Protein AF-A0A5B9FMF5-F1 (afdb_monomer_lite)

Sequence (120 aa):
MVGALGQSQGQKWEAEKAKRAAEVGRVRADQIDATYRDELSSTISNIRSIRASSGASMNSPTGMAIEADQQRISDRDRKIDVGNQRMQANQDEEDAKFRKSAARMALFGGAVKSLAYFGS

Foldseek 3Di:
DVVLLVLLVVLLVLLVVLLVLLVVLLVVLVVLLVVLVVVLVVVLVVLLVVCVVVVHDCPDPVNVVVNVVSVVVSVVVSCVSSVVSNVSSVVSNVSSVVSNVVSVVSNVVVVVVVVVVVVD

Structure (mmCIF, N/CA/C/O backbone):
data_AF-A0A5B9FMF5-F1
#
_entry.id   AF-A0A5B9FMF5-F1
#
loop_
_atom_site.group_PDB
_atom_site.id
_atom_site.type_symbol
_atom_site.label_atom_id
_atom_site.label_alt_id
_atom_site.label_comp_id
_atom_site.label_asym_id
_atom_site.label_entity_id
_atom_site.label_seq_id
_atom_site.pdbx_PDB_ins_code
_atom_site.Cartn_x
_atom_site.Cartn_y
_atom_site.Cartn_z
_atom_site.occupancy
_atom_site.B_iso_or_equiv
_atom_site.auth_seq_id
_atom_site.auth_comp_id
_atom_site.auth_asym_id
_atom_site.auth_atom_id
_atom_site.pdbx_PDB_model_num
ATOM 1 N N . MET A 1 1 ? 25.995 -0.169 -32.987 1.00 57.41 1 MET A N 1
ATOM 2 C CA . MET A 1 1 ? 25.482 -1.295 -32.168 1.00 57.41 1 MET A CA 1
ATOM 3 C C . MET A 1 1 ? 25.833 -1.180 -30.680 1.00 57.41 1 MET A C 1
ATOM 5 O O . MET A 1 1 ? 24.933 -1.348 -29.871 1.00 57.41 1 MET A O 1
ATOM 9 N N . VAL A 1 2 ? 27.072 -0.834 -30.292 1.00 62.41 2 VAL A N 1
ATOM 10 C CA . VAL A 1 2 ? 27.494 -0.734 -28.869 1.00 62.41 2 VAL A CA 1
ATOM 11 C C . VAL A 1 2 ? 26.630 0.231 -28.034 1.00 62.41 2 VAL A C 1
ATOM 13 O O . VAL A 1 2 ? 26.199 -0.129 -26.944 1.00 62.41 2 VAL A O 1
ATOM 16 N N . GLY A 1 3 ? 26.271 1.406 -28.568 1.00 73.31 3 GLY A N 1
ATOM 17 C CA . GLY A 1 3 ? 25.386 2.354 -27.869 1.00 73.31 3 GLY A CA 1
ATOM 18 C C . GLY A 1 3 ? 23.955 1.840 -27.644 1.00 73.31 3 GLY A C 1
ATOM 19 O O . GLY A 1 3 ? 23.385 2.061 -26.581 1.00 73.31 3 GLY A O 1
ATOM 20 N N . ALA A 1 4 ? 23.397 1.086 -28.599 1.00 71.38 4 ALA A N 1
ATOM 21 C CA . ALA A 1 4 ? 22.058 0.498 -28.483 1.00 71.38 4 ALA A CA 1
ATOM 22 C C . ALA A 1 4 ? 22.024 -0.674 -27.486 1.00 71.38 4 ALA A C 1
ATOM 24 O O . ALA A 1 4 ? 21.061 -0.830 -26.736 1.00 71.38 4 ALA A O 1
ATOM 25 N N . LEU A 1 5 ? 23.099 -1.470 -27.435 1.00 74.50 5 LEU A N 1
ATOM 26 C CA . LEU A 1 5 ? 23.277 -2.519 -26.428 1.00 74.50 5 LEU A CA 1
ATOM 27 C C . LEU A 1 5 ? 23.424 -1.925 -25.022 1.00 74.50 5 LEU A C 1
ATOM 29 O O . LEU A 1 5 ? 22.759 -2.399 -24.104 1.00 74.50 5 LEU A O 1
ATOM 33 N N . GLY A 1 6 ? 24.221 -0.863 -24.860 1.00 78.56 6 GLY A N 1
ATOM 34 C CA . GLY A 1 6 ? 24.365 -0.150 -23.587 1.00 78.56 6 GLY A CA 1
ATOM 35 C C . GLY A 1 6 ? 23.052 0.471 -23.103 1.00 78.56 6 GLY A C 1
ATOM 36 O O . GLY A 1 6 ? 22.667 0.278 -21.952 1.00 78.56 6 GLY A O 1
ATOM 37 N N . GLN A 1 7 ? 22.305 1.129 -23.997 1.00 79.12 7 GLN A N 1
ATOM 38 C CA . GLN A 1 7 ? 20.974 1.664 -23.686 1.00 79.12 7 GLN A CA 1
ATOM 39 C C . GLN A 1 7 ? 19.982 0.560 -23.305 1.00 79.12 7 GLN A C 1
ATOM 41 O O . GLN A 1 7 ? 19.254 0.700 -22.327 1.00 79.12 7 GLN A O 1
ATOM 46 N N . SER A 1 8 ? 19.968 -0.561 -24.030 1.00 79.62 8 SER A N 1
ATOM 47 C CA . SER A 1 8 ? 19.095 -1.691 -23.704 1.00 79.62 8 SER A CA 1
ATOM 48 C C . SER A 1 8 ? 19.428 -2.314 -22.349 1.00 79.62 8 SER A C 1
ATOM 50 O O . SER A 1 8 ? 18.521 -2.594 -21.566 1.00 79.62 8 SER A O 1
ATOM 52 N N . GLN A 1 9 ? 20.713 -2.509 -22.039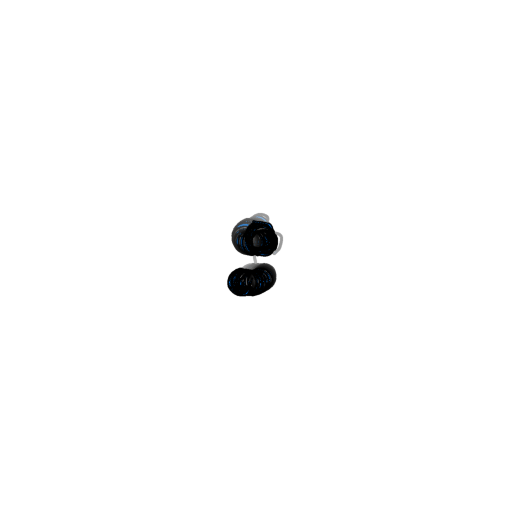 1.00 83.19 9 GLN A N 1
ATOM 53 C CA . GLN A 1 9 ? 21.128 -3.036 -20.739 1.00 83.19 9 GLN A CA 1
ATOM 54 C C . GLN A 1 9 ? 20.791 -2.076 -19.593 1.00 83.19 9 GLN A C 1
ATOM 56 O O . GLN A 1 9 ? 20.235 -2.520 -18.591 1.00 83.19 9 GLN A O 1
ATOM 61 N N . GLY A 1 10 ? 21.024 -0.770 -19.760 1.00 84.44 10 GLY A N 1
ATOM 62 C CA . GLY A 1 10 ? 20.641 0.234 -18.762 1.00 84.44 10 GLY A CA 1
ATOM 63 C C . GLY A 1 10 ? 19.134 0.248 -18.489 1.00 84.44 10 GLY A C 1
ATOM 64 O O . GLY A 1 10 ? 18.707 0.224 -17.338 1.00 84.44 10 GLY A O 1
ATOM 65 N N . GLN A 1 11 ? 18.311 0.182 -19.540 1.00 85.25 11 GLN A N 1
ATOM 66 C CA . GLN A 1 11 ? 16.853 0.121 -19.396 1.00 85.25 11 GLN A CA 1
ATOM 67 C C . GLN A 1 11 ? 16.372 -1.179 -18.734 1.00 85.25 11 GLN A C 1
ATOM 69 O O . GLN A 1 11 ? 15.417 -1.160 -17.957 1.00 85.25 11 GLN A O 1
ATOM 74 N N . LYS A 1 12 ? 17.037 -2.315 -18.990 1.00 85.12 12 LYS A N 1
ATOM 75 C CA . LYS A 1 12 ? 16.752 -3.580 -18.290 1.00 85.12 12 LYS A CA 1
ATOM 76 C C . LYS A 1 12 ? 17.087 -3.495 -16.803 1.00 85.12 12 LYS A C 1
ATOM 78 O O . LYS A 1 12 ? 16.280 -3.937 -15.991 1.00 85.12 12 LYS A O 1
ATOM 83 N N . TRP A 1 13 ? 18.230 -2.909 -16.453 1.00 88.69 13 TRP A N 1
ATOM 84 C CA . TRP A 1 13 ? 18.631 -2.724 -15.059 1.00 88.69 13 TRP A CA 1
ATOM 85 C C . TRP A 1 13 ? 17.643 -1.840 -14.291 1.00 88.69 13 TRP A C 1
ATOM 87 O O . TRP A 1 13 ? 17.153 -2.229 -13.232 1.00 88.69 13 TRP A O 1
ATOM 97 N N . GLU A 1 14 ? 17.276 -0.689 -14.859 1.00 86.38 14 GLU A N 1
ATOM 98 C CA . GLU A 1 14 ? 16.271 0.196 -14.262 1.00 86.38 14 GLU A CA 1
ATOM 99 C C . GLU A 1 14 ? 14.902 -0.490 -14.143 1.00 86.38 14 GLU A C 1
ATOM 101 O O . GLU A 1 14 ? 14.208 -0.322 -13.142 1.00 86.38 14 GLU A O 1
ATOM 106 N N . ALA A 1 15 ? 14.525 -1.330 -15.112 1.00 87.00 15 ALA A N 1
ATOM 107 C CA . ALA A 1 15 ? 13.301 -2.118 -15.013 1.00 87.00 15 ALA A CA 1
ATOM 108 C C . ALA A 1 15 ? 13.338 -3.147 -13.871 1.00 87.00 15 ALA A C 1
ATOM 110 O O . ALA A 1 15 ? 12.334 -3.359 -13.196 1.00 87.00 15 ALA A O 1
ATOM 111 N N . GLU A 1 16 ? 14.471 -3.811 -13.640 1.00 89.50 16 GLU A N 1
ATOM 112 C CA . GLU A 1 16 ? 14.619 -4.732 -12.507 1.00 89.50 16 GLU A CA 1
ATOM 113 C C . GLU A 1 16 ? 14.621 -4.013 -11.162 1.00 89.50 16 GLU A C 1
ATOM 115 O O . GLU A 1 16 ? 14.105 -4.543 -10.178 1.00 89.50 16 GLU A O 1
ATOM 120 N N . LYS A 1 17 ? 15.192 -2.809 -11.110 1.00 91.31 17 LYS A N 1
ATOM 121 C CA . LYS A 1 17 ? 15.142 -1.951 -9.927 1.00 91.31 17 LYS A CA 1
ATOM 122 C C . LYS A 1 17 ? 13.703 -1.543 -9.609 1.00 91.31 17 LYS A C 1
ATOM 124 O O . LYS A 1 17 ? 13.276 -1.724 -8.473 1.00 91.31 17 LYS A O 1
ATOM 129 N N . ALA A 1 18 ? 12.952 -1.077 -10.607 1.00 90.44 18 ALA A N 1
ATOM 130 C CA . ALA A 1 18 ? 11.540 -0.728 -10.456 1.00 90.44 18 ALA A CA 1
ATOM 131 C C . ALA A 1 18 ? 10.698 -1.946 -10.032 1.00 90.44 18 ALA A C 1
ATOM 133 O O . ALA A 1 18 ? 9.914 -1.868 -9.094 1.00 90.44 18 ALA A O 1
ATOM 134 N N . LYS A 1 19 ? 10.955 -3.131 -10.605 1.00 91.62 19 LYS A N 1
ATOM 135 C CA . LYS A 1 19 ? 10.288 -4.369 -10.169 1.00 91.62 19 LYS A CA 1
ATOM 136 C C . LYS A 1 19 ? 10.562 -4.702 -8.693 1.00 91.62 19 LYS A C 1
ATOM 138 O O . LYS A 1 19 ? 9.644 -5.082 -7.974 1.00 91.62 19 LYS A O 1
ATOM 143 N N . ARG A 1 20 ? 11.808 -4.552 -8.233 1.00 90.81 20 ARG A N 1
ATOM 144 C CA . ARG A 1 20 ? 12.159 -4.750 -6.816 1.00 90.81 20 ARG A CA 1
ATOM 145 C C . ARG A 1 20 ? 11.473 -3.726 -5.910 1.00 90.81 20 ARG A C 1
ATOM 147 O O . ARG A 1 20 ? 11.004 -4.097 -4.840 1.00 90.81 20 ARG A O 1
ATOM 154 N N . ALA A 1 21 ? 11.383 -2.465 -6.336 1.00 89.62 21 ALA A N 1
ATOM 155 C CA . ALA A 1 21 ? 10.649 -1.432 -5.605 1.00 89.62 21 ALA A CA 1
ATOM 156 C C . ALA A 1 21 ? 9.159 -1.790 -5.467 1.00 89.62 21 ALA A C 1
ATOM 158 O O . ALA A 1 21 ? 8.634 -1.764 -4.354 1.00 89.62 21 ALA A O 1
ATOM 159 N N . ALA A 1 22 ? 8.532 -2.272 -6.545 1.00 90.94 22 ALA A N 1
ATOM 160 C CA . ALA A 1 22 ? 7.158 -2.766 -6.522 1.00 90.94 22 ALA A CA 1
ATOM 161 C C . ALA A 1 22 ? 6.958 -3.922 -5.525 1.00 90.94 22 ALA A C 1
ATOM 163 O O . ALA A 1 22 ? 6.000 -3.929 -4.751 1.00 90.94 22 ALA A O 1
ATOM 164 N N . GLU A 1 23 ? 7.867 -4.901 -5.510 1.00 91.50 23 GLU A N 1
ATOM 165 C CA . GLU A 1 23 ? 7.823 -6.021 -4.560 1.00 91.50 23 GLU A CA 1
ATOM 166 C C . GLU A 1 23 ? 7.942 -5.534 -3.107 1.00 91.50 23 GLU A C 1
ATOM 168 O O . GLU A 1 23 ? 7.152 -5.941 -2.255 1.00 91.50 23 GLU A O 1
ATOM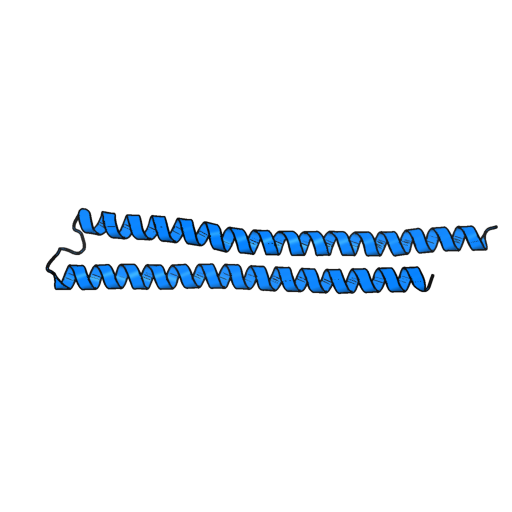 173 N N . VAL A 1 24 ? 8.855 -4.599 -2.827 1.00 93.25 24 VAL A N 1
ATOM 174 C CA . VAL A 1 24 ? 8.982 -3.976 -1.499 1.00 93.25 24 VAL A CA 1
ATOM 175 C C . VAL A 1 24 ? 7.717 -3.203 -1.120 1.00 93.25 24 VAL A C 1
ATOM 177 O O . VAL A 1 24 ? 7.261 -3.311 0.017 1.00 93.25 24 VAL A O 1
ATOM 180 N N . GLY A 1 25 ? 7.122 -2.457 -2.054 1.00 90.19 25 GLY A N 1
ATOM 181 C CA . GLY A 1 25 ? 5.866 -1.736 -1.838 1.00 90.19 25 GLY A CA 1
ATOM 182 C C . GLY A 1 25 ? 4.710 -2.670 -1.473 1.00 90.19 25 GLY A C 1
ATOM 183 O O . GLY A 1 25 ? 3.952 -2.381 -0.549 1.00 90.19 25 GLY A O 1
ATOM 184 N N . ARG A 1 26 ? 4.621 -3.842 -2.118 1.00 91.31 26 ARG A N 1
ATOM 185 C CA . ARG A 1 26 ? 3.636 -4.884 -1.771 1.00 91.31 26 ARG A CA 1
ATOM 186 C C . ARG A 1 26 ? 3.851 -5.440 -0.372 1.00 91.31 26 ARG A C 1
ATOM 188 O O . ARG A 1 26 ? 2.906 -5.479 0.406 1.00 91.31 26 ARG A O 1
ATOM 195 N N . VAL A 1 27 ? 5.089 -5.796 -0.032 1.00 94.25 27 VAL A N 1
ATOM 196 C CA . VAL A 1 27 ? 5.422 -6.298 1.309 1.00 94.25 27 VAL A CA 1
ATOM 197 C C . VAL A 1 27 ? 5.096 -5.253 2.377 1.00 94.25 27 VAL A C 1
ATOM 199 O O . VAL A 1 27 ? 4.527 -5.592 3.409 1.00 94.25 27 VAL A O 1
ATOM 202 N N . ARG A 1 28 ? 5.390 -3.972 2.126 1.00 91.75 28 ARG A N 1
ATOM 203 C CA . ARG A 1 28 ? 4.998 -2.876 3.023 1.00 91.75 28 ARG A CA 1
ATOM 204 C C . ARG A 1 28 ? 3.485 -2.754 3.153 1.00 91.75 28 ARG A C 1
ATOM 206 O O . ARG A 1 28 ? 3.000 -2.567 4.261 1.00 91.75 28 ARG A O 1
ATOM 213 N N . ALA A 1 29 ? 2.740 -2.879 2.056 1.00 91.38 29 ALA A N 1
ATOM 214 C CA . ALA A 1 29 ? 1.282 -2.867 2.101 1.00 91.38 29 ALA A CA 1
ATOM 215 C C . ALA A 1 29 ? 0.738 -3.998 2.992 1.00 91.38 29 ALA A C 1
ATOM 217 O O . ALA A 1 29 ? -0.154 -3.760 3.802 1.00 91.38 29 ALA A O 1
ATOM 218 N N . ASP A 1 30 ? 1.307 -5.200 2.895 1.00 92.12 30 ASP A N 1
ATOM 219 C CA . ASP A 1 30 ? 0.903 -6.340 3.723 1.00 92.12 30 ASP A CA 1
ATOM 220 C C . ASP A 1 30 ? 1.309 -6.158 5.199 1.00 92.12 30 ASP A C 1
ATOM 222 O O . ASP A 1 30 ? 0.534 -6.485 6.098 1.00 92.12 30 ASP A O 1
ATOM 226 N N . GLN A 1 31 ? 2.481 -5.570 5.469 1.00 93.50 31 GLN A N 1
ATOM 227 C CA . GLN A 1 31 ? 2.908 -5.204 6.827 1.00 93.50 31 GLN A CA 1
ATOM 228 C C . GLN A 1 31 ? 1.981 -4.163 7.464 1.00 93.50 31 GLN A C 1
ATOM 230 O O . GLN A 1 31 ? 1.638 -4.282 8.640 1.00 93.50 31 GLN A O 1
ATOM 235 N N . ILE A 1 32 ? 1.556 -3.158 6.695 1.00 93.81 32 ILE A N 1
ATOM 236 C CA . ILE A 1 32 ? 0.601 -2.142 7.148 1.00 93.81 32 ILE A CA 1
ATOM 237 C C . ILE A 1 32 ? -0.747 -2.795 7.456 1.00 93.81 32 ILE A C 1
ATOM 239 O O . ILE A 1 32 ? -1.309 -2.547 8.519 1.00 93.81 32 ILE A O 1
ATOM 243 N N . ASP A 1 33 ? -1.243 -3.676 6.580 1.00 92.00 33 ASP A N 1
ATOM 244 C CA . ASP A 1 33 ? -2.496 -4.403 6.818 1.00 92.00 33 ASP A CA 1
ATOM 245 C C . ASP A 1 33 ? -2.455 -5.208 8.125 1.00 92.00 33 ASP A C 1
ATOM 247 O O . ASP A 1 33 ? -3.405 -5.160 8.907 1.00 92.00 33 ASP A O 1
ATOM 251 N N . ALA A 1 34 ? -1.348 -5.914 8.376 1.00 93.94 34 ALA A N 1
ATOM 252 C CA . ALA A 1 34 ? -1.140 -6.666 9.610 1.00 93.94 34 ALA A CA 1
ATOM 253 C C . ALA A 1 34 ? -1.089 -5.743 10.838 1.00 93.94 34 ALA A C 1
ATOM 255 O O . ALA A 1 34 ? -1.810 -5.973 11.805 1.00 93.94 34 ALA A O 1
ATOM 256 N N . THR A 1 35 ? -0.319 -4.654 10.760 1.00 94.81 35 THR A N 1
ATOM 257 C CA . THR A 1 35 ? -0.183 -3.673 11.849 1.00 94.81 35 THR A CA 1
ATOM 258 C C . THR A 1 35 ? -1.533 -3.079 12.243 1.00 94.81 35 THR A C 1
ATOM 260 O O . THR A 1 35 ? -1.871 -3.063 13.423 1.00 94.81 35 THR A O 1
ATOM 263 N N . TYR A 1 36 ? -2.348 -2.665 11.267 1.00 93.88 36 TYR A N 1
ATOM 264 C CA . TYR A 1 36 ? -3.680 -2.119 11.538 1.00 93.88 36 TYR A CA 1
ATOM 265 C C . TYR A 1 36 ? -4.605 -3.134 12.220 1.00 93.88 36 TYR A C 1
ATOM 267 O O . TYR A 1 36 ? -5.398 -2.761 13.084 1.00 93.88 36 TYR A O 1
ATOM 275 N N . ARG A 1 37 ? -4.519 -4.422 11.859 1.00 93.12 37 ARG A N 1
ATOM 276 C CA . ARG A 1 37 ? -5.318 -5.475 12.509 1.00 93.12 37 ARG A CA 1
ATOM 277 C C . ARG A 1 37 ? -4.891 -5.698 13.955 1.00 93.12 37 ARG A C 1
ATOM 279 O O . ARG A 1 37 ? -5.757 -5.831 14.820 1.00 93.12 37 ARG A O 1
ATOM 286 N N . ASP A 1 38 ? -3.588 -5.714 14.211 1.00 94.38 38 ASP A N 1
ATOM 287 C CA . ASP A 1 38 ? -3.042 -5.881 15.558 1.00 94.38 38 ASP A CA 1
ATOM 288 C C . ASP A 1 38 ? -3.390 -4.676 16.446 1.00 94.38 38 ASP A C 1
ATOM 290 O O . ASP A 1 38 ? -3.841 -4.847 17.582 1.00 94.38 38 ASP A O 1
ATOM 294 N N . GLU A 1 39 ? -3.280 -3.458 15.912 1.00 93.00 39 GLU A N 1
ATOM 295 C CA . GLU A 1 39 ? -3.650 -2.222 16.606 1.00 93.00 39 GLU A CA 1
ATOM 296 C C . GLU A 1 39 ? -5.153 -2.152 16.906 1.00 93.00 39 GLU A C 1
ATOM 298 O O . GLU A 1 39 ? -5.547 -1.828 18.031 1.00 93.00 39 GLU A O 1
ATOM 303 N N . LEU A 1 40 ? -6.008 -2.522 15.946 1.00 93.44 40 LEU A N 1
ATOM 304 C CA . LEU A 1 40 ? -7.456 -2.592 16.147 1.00 93.44 40 LEU A CA 1
ATOM 305 C C . LEU A 1 40 ? -7.826 -3.621 17.220 1.00 93.44 40 LEU A C 1
ATOM 307 O O . LEU A 1 40 ? -8.635 -3.334 18.103 1.00 93.44 40 LEU A O 1
ATOM 311 N N . SER A 1 41 ? -7.218 -4.808 17.167 1.00 93.50 41 SER A N 1
ATOM 312 C CA . SER A 1 41 ? -7.428 -5.868 18.156 1.00 93.50 41 SER A CA 1
ATOM 313 C C . SER A 1 41 ? -7.024 -5.407 19.560 1.00 93.50 41 SER A C 1
ATOM 315 O O . SER A 1 41 ? -7.805 -5.534 20.507 1.00 93.50 41 SER A O 1
ATOM 317 N N . SER A 1 42 ? -5.850 -4.781 19.685 1.00 94.56 42 SER A N 1
ATOM 318 C CA . SER A 1 42 ? -5.359 -4.198 20.938 1.00 94.56 42 SER A CA 1
ATOM 319 C C . SER A 1 42 ? -6.295 -3.106 21.467 1.00 94.56 42 SER A C 1
ATOM 321 O O . SER A 1 42 ? -6.685 -3.126 22.637 1.00 94.56 42 SER A O 1
ATOM 323 N N . THR A 1 43 ? -6.742 -2.201 20.594 1.00 91.38 43 THR A N 1
ATOM 324 C CA . THR A 1 43 ? -7.650 -1.099 20.938 1.00 91.38 43 THR A CA 1
ATOM 325 C C . THR A 1 43 ? -8.998 -1.615 21.436 1.00 91.38 43 THR A C 1
ATOM 327 O O . THR A 1 43 ? -9.453 -1.211 22.507 1.00 91.38 43 THR A O 1
ATOM 330 N N . ILE A 1 44 ? -9.623 -2.556 20.720 1.00 91.62 44 ILE A N 1
ATOM 331 C CA . ILE A 1 44 ? -10.884 -3.182 21.145 1.00 91.62 44 ILE A CA 1
ATOM 332 C C . ILE A 1 44 ? -10.691 -3.925 22.469 1.00 91.62 44 ILE A C 1
ATOM 334 O O . ILE A 1 44 ? -11.521 -3.801 23.369 1.00 91.62 44 ILE A O 1
ATOM 338 N N . SER A 1 45 ? -9.592 -4.669 22.623 1.00 90.50 45 SER A N 1
ATOM 339 C CA . SER A 1 45 ? -9.294 -5.380 23.867 1.00 90.50 45 SER A CA 1
ATOM 340 C C . SER A 1 45 ? -9.138 -4.419 25.049 1.00 90.50 45 SER A C 1
ATOM 342 O O . SER A 1 45 ? -9.624 -4.703 26.143 1.00 90.50 45 SER A O 1
ATOM 344 N N . ASN A 1 46 ? -8.509 -3.261 24.843 1.00 89.88 46 ASN A N 1
ATOM 345 C CA . ASN A 1 46 ? -8.374 -2.226 25.864 1.00 89.88 46 ASN A CA 1
ATOM 346 C C . ASN A 1 46 ? -9.736 -1.602 26.219 1.00 89.88 46 ASN A C 1
ATOM 348 O O . ASN A 1 46 ? -10.107 -1.553 27.392 1.00 89.88 46 ASN A O 1
ATOM 352 N N . ILE A 1 47 ? -10.538 -1.232 25.213 1.00 87.56 47 ILE A N 1
ATOM 353 C CA . ILE A 1 47 ? -11.905 -0.721 25.410 1.00 87.56 47 ILE A CA 1
ATOM 354 C C . ILE A 1 47 ? -12.736 -1.713 26.229 1.00 87.56 47 ILE A C 1
ATOM 356 O O . ILE A 1 47 ? -13.398 -1.319 27.190 1.00 87.56 47 ILE A O 1
ATOM 360 N N . ARG A 1 48 ? -12.678 -3.006 25.894 1.00 87.81 48 ARG A N 1
ATOM 361 C CA . ARG A 1 48 ? -13.377 -4.061 26.639 1.00 87.81 48 ARG A CA 1
ATOM 362 C C . ARG A 1 48 ? -12.895 -4.156 28.083 1.00 87.81 48 ARG A C 1
ATOM 364 O O . ARG A 1 48 ? -13.737 -4.221 28.973 1.00 87.81 48 ARG A O 1
ATOM 371 N N . SER A 1 49 ? -11.587 -4.096 28.328 1.00 87.88 49 SER A N 1
ATOM 372 C CA . SER A 1 49 ? -11.014 -4.124 29.682 1.00 87.88 49 SER A CA 1
ATOM 373 C C . SER A 1 49 ? -11.440 -2.922 30.535 1.00 87.88 49 SER A C 1
ATOM 375 O O . SER A 1 49 ? -11.850 -3.109 31.679 1.00 87.88 49 SER A O 1
ATOM 377 N N . ILE A 1 50 ? -11.415 -1.701 29.987 1.00 87.25 50 ILE A N 1
ATOM 378 C CA . ILE A 1 50 ? -11.866 -0.476 30.682 1.00 87.25 50 ILE A CA 1
ATOM 379 C C . ILE A 1 50 ? -13.373 -0.528 30.969 1.00 87.25 50 ILE A C 1
ATOM 381 O O . ILE A 1 50 ? -13.853 -0.125 32.031 1.00 87.25 50 ILE A O 1
ATOM 385 N N . ARG A 1 51 ? -14.160 -1.026 30.014 1.00 85.44 51 ARG A N 1
ATOM 386 C CA . ARG A 1 51 ? -15.611 -1.152 30.187 1.00 85.44 51 ARG A CA 1
ATOM 387 C C . ARG A 1 51 ? -15.964 -2.218 31.222 1.00 85.44 51 ARG A C 1
ATOM 389 O O . ARG A 1 51 ? -16.822 -1.981 32.065 1.00 85.44 51 ARG A O 1
ATOM 396 N N . ALA A 1 52 ? -15.258 -3.345 31.210 1.00 84.50 52 ALA A N 1
ATOM 397 C CA . ALA A 1 52 ? -15.414 -4.384 32.218 1.00 84.50 52 ALA A CA 1
ATOM 398 C C . ALA A 1 52 ? -15.022 -3.882 33.618 1.00 84.50 52 ALA A C 1
ATOM 400 O O . ALA A 1 52 ? -15.745 -4.144 34.577 1.00 84.50 52 ALA A O 1
ATOM 401 N N . SER A 1 53 ? -13.935 -3.109 33.746 1.00 84.56 53 SER A N 1
ATOM 402 C CA . SER A 1 53 ? -13.510 -2.548 35.037 1.00 84.56 53 SER A CA 1
ATOM 403 C C . SER A 1 53 ? -14.458 -1.470 35.574 1.00 84.56 53 SER A C 1
ATOM 405 O O . SER A 1 53 ? -14.595 -1.328 36.786 1.00 84.56 53 SER A O 1
ATOM 407 N N . SER A 1 54 ? -15.166 -0.758 34.694 1.00 84.19 54 SER A N 1
ATOM 408 C CA . SER A 1 54 ? -16.214 0.206 35.068 1.00 84.19 54 SER A CA 1
ATOM 409 C C . SER A 1 54 ? -17.586 -0.433 35.334 1.00 84.19 54 SER A C 1
ATOM 411 O O . SER A 1 54 ? -18.561 0.281 35.562 1.00 84.19 54 SER A O 1
ATOM 413 N N . GLY A 1 55 ? -17.687 -1.768 35.323 1.00 79.00 55 GLY A N 1
ATOM 414 C CA . GLY A 1 55 ? -18.935 -2.494 35.579 1.00 79.00 55 GLY A CA 1
ATOM 415 C C . GLY A 1 55 ? -19.951 -2.416 34.434 1.00 79.00 55 GLY A C 1
ATOM 416 O O . GLY A 1 55 ? 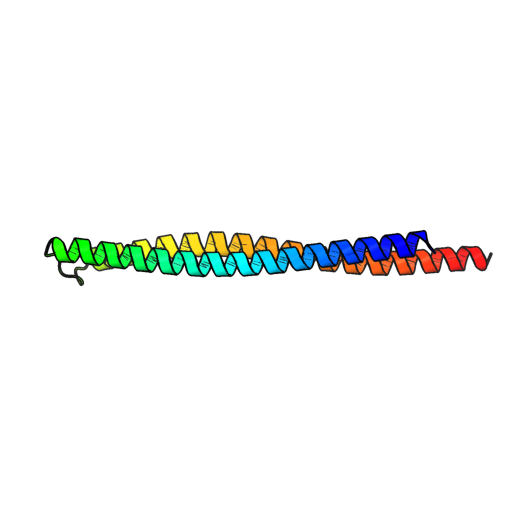-21.090 -2.862 34.583 1.00 79.00 55 GLY A O 1
ATOM 417 N N . ALA A 1 56 ? -19.564 -1.868 33.279 1.00 78.69 56 ALA A N 1
ATOM 418 C CA . ALA A 1 56 ? -20.411 -1.858 32.100 1.00 78.69 56 ALA A CA 1
ATOM 419 C C . ALA A 1 56 ? -20.446 -3.259 31.471 1.00 78.69 56 ALA A C 1
ATOM 421 O O . ALA A 1 56 ? -19.411 -3.876 31.221 1.00 78.69 56 ALA A O 1
ATOM 422 N N . SER A 1 57 ? -21.647 -3.752 31.155 1.00 75.38 57 SER A N 1
ATOM 423 C CA . SER A 1 57 ? -21.803 -5.016 30.427 1.00 75.38 57 SER A CA 1
ATOM 424 C C . SER A 1 57 ? -21.052 -4.963 29.094 1.00 75.38 57 SER A C 1
ATOM 426 O O . SER A 1 57 ? -21.249 -4.028 28.309 1.00 75.38 57 SER A O 1
ATOM 428 N N . MET A 1 58 ? -20.233 -5.984 28.807 1.00 69.44 58 MET A N 1
ATOM 429 C CA . MET A 1 58 ? -19.509 -6.110 27.531 1.00 69.44 58 MET A CA 1
ATOM 430 C C . MET A 1 58 ? -20.445 -5.942 26.326 1.00 69.44 58 MET A C 1
ATOM 432 O O . MET A 1 58 ? -20.076 -5.272 25.365 1.00 69.44 58 MET A O 1
ATOM 436 N N . ASN A 1 59 ? -21.690 -6.414 26.446 1.00 77.50 59 ASN A N 1
ATOM 437 C CA . ASN A 1 59 ? -22.695 -6.414 25.382 1.00 77.50 59 ASN A CA 1
ATOM 438 C C . ASN A 1 59 ? -23.662 -5.219 25.441 1.00 77.50 59 ASN A C 1
ATOM 440 O O . ASN A 1 59 ? -24.757 -5.286 24.882 1.00 77.50 59 ASN A O 1
ATOM 444 N N . SER A 1 60 ? -23.323 -4.133 26.146 1.00 80.75 60 SER A N 1
ATOM 445 C CA . SER A 1 60 ? -24.196 -2.956 26.132 1.00 80.75 60 SER A CA 1
ATOM 446 C C . SER A 1 60 ? -24.279 -2.352 24.715 1.00 80.75 60 SER A C 1
ATOM 448 O O . SER A 1 60 ? -23.265 -2.325 24.009 1.00 80.75 60 SER A O 1
ATOM 450 N N . PRO A 1 61 ? -25.448 -1.828 24.291 1.00 81.81 61 PRO A N 1
ATOM 451 C CA . PRO A 1 61 ? -25.618 -1.218 22.969 1.00 81.81 61 PRO A CA 1
ATOM 452 C C . PRO A 1 61 ? -24.577 -0.134 22.663 1.00 81.81 61 PRO A C 1
ATOM 454 O O . PRO A 1 61 ? -24.002 -0.110 21.579 1.00 81.81 61 PRO A O 1
ATOM 457 N N . THR A 1 62 ? -24.264 0.711 23.650 1.00 84.56 62 THR A N 1
ATOM 458 C CA . THR A 1 62 ? -23.228 1.750 23.545 1.00 84.56 62 THR A CA 1
ATOM 459 C C . THR A 1 62 ? -21.840 1.155 23.321 1.00 84.56 62 THR A C 1
ATOM 461 O O . THR A 1 62 ? -21.048 1.687 22.554 1.00 84.56 62 THR A O 1
ATOM 464 N N . GLY A 1 63 ? -21.544 0.029 23.967 1.00 84.12 63 GLY A N 1
ATOM 465 C CA . GLY A 1 63 ? -20.295 -0.695 23.800 1.00 84.12 63 GLY A CA 1
ATOM 466 C C . GLY A 1 63 ? -20.061 -1.221 22.401 1.00 84.12 63 GLY A C 1
ATOM 467 O O . GLY A 1 63 ? -19.015 -0.976 21.808 1.00 84.12 63 GLY A O 1
ATOM 468 N N . MET A 1 64 ? -21.071 -1.911 21.877 1.00 86.50 64 MET A N 1
ATOM 469 C CA . MET A 1 64 ? -21.042 -2.427 20.512 1.00 86.50 64 MET A CA 1
ATOM 470 C C . MET A 1 64 ? -20.925 -1.291 19.495 1.00 86.50 64 MET A C 1
ATOM 472 O O . MET A 1 64 ? -20.191 -1.428 18.523 1.00 86.50 64 MET A O 1
ATOM 476 N N . ALA A 1 65 ? -21.597 -0.158 19.733 1.00 87.69 65 ALA A N 1
ATOM 477 C CA . ALA A 1 65 ? -21.491 1.014 18.869 1.00 87.69 65 ALA A CA 1
ATOM 478 C C . ALA A 1 65 ? -20.067 1.599 18.850 1.00 87.69 65 ALA A C 1
ATOM 480 O O . ALA A 1 65 ? -19.568 1.926 17.778 1.00 87.69 65 ALA A O 1
ATOM 481 N N . ILE A 1 66 ? -19.393 1.681 20.005 1.00 87.88 66 ILE A N 1
ATOM 482 C CA . ILE A 1 66 ? -18.002 2.155 20.093 1.00 87.88 66 ILE A CA 1
ATOM 483 C C . ILE A 1 66 ? -17.050 1.193 19.373 1.00 87.88 66 ILE A C 1
ATOM 485 O O . ILE A 1 66 ? -16.219 1.637 18.585 1.00 87.88 66 ILE A O 1
ATOM 489 N N . GLU A 1 67 ? -17.167 -0.118 19.609 1.00 89.75 67 GLU A N 1
ATOM 490 C CA . GLU A 1 67 ? -16.327 -1.112 18.927 1.00 89.75 67 GLU A CA 1
ATOM 491 C C . GLU A 1 67 ? -16.547 -1.089 17.406 1.00 89.75 67 GLU A C 1
ATOM 493 O O . GLU A 1 67 ? -15.578 -1.107 16.649 1.00 89.75 67 GLU A O 1
ATOM 498 N N . ALA A 1 68 ? -17.800 -0.984 16.954 1.00 89.88 68 ALA A N 1
ATOM 499 C CA . ALA A 1 68 ? -18.138 -0.892 15.536 1.00 89.88 68 ALA A CA 1
ATOM 500 C C . ALA A 1 68 ? -17.608 0.396 14.888 1.00 89.88 68 ALA A C 1
ATOM 502 O O . ALA A 1 68 ? -17.135 0.362 13.751 1.00 89.88 68 ALA A O 1
ATOM 503 N N . ASP A 1 69 ? -17.651 1.529 15.594 1.00 92.62 69 ASP A N 1
ATOM 504 C CA . ASP A 1 69 ? -17.101 2.782 15.076 1.00 92.62 69 ASP A CA 1
ATOM 505 C C . ASP A 1 69 ? -15.572 2.721 14.952 1.00 92.62 69 ASP A C 1
ATOM 507 O O . ASP A 1 69 ? -15.025 3.119 13.923 1.00 92.62 69 ASP A O 1
ATOM 511 N N . GLN A 1 70 ? -14.886 2.118 15.930 1.00 92.12 70 GLN A N 1
ATOM 512 C CA . GLN A 1 70 ? -13.438 1.902 15.857 1.00 92.12 70 GLN A CA 1
ATOM 513 C C . GLN A 1 70 ? -13.043 0.957 14.719 1.00 92.12 70 GLN A C 1
ATOM 515 O O . GLN A 1 70 ? -12.098 1.243 13.984 1.00 92.12 70 GLN A O 1
ATOM 520 N N . GLN A 1 71 ? -13.799 -0.126 14.510 1.00 92.50 71 GLN A N 1
ATOM 521 C CA . GLN A 1 71 ? -13.610 -1.001 13.348 1.00 92.50 71 GLN A CA 1
ATOM 522 C C . GLN A 1 71 ? -13.775 -0.228 12.040 1.00 92.50 71 GLN A C 1
ATOM 524 O O . GLN A 1 71 ? -12.934 -0.339 11.155 1.00 92.50 71 GLN A O 1
ATOM 529 N N . ARG A 1 72 ? -14.817 0.603 11.927 1.00 94.00 72 ARG A N 1
ATOM 530 C CA . ARG A 1 72 ? -15.092 1.403 10.726 1.00 94.00 72 ARG A CA 1
ATOM 531 C C . ARG A 1 72 ? -13.978 2.405 10.422 1.00 94.00 72 ARG A C 1
ATOM 533 O O . ARG A 1 72 ? -13.610 2.553 9.256 1.00 94.00 72 ARG A O 1
ATOM 540 N N . ILE A 1 73 ? -13.474 3.107 11.437 1.00 93.94 73 ILE A N 1
ATOM 541 C CA . ILE A 1 73 ? -12.378 4.077 11.289 1.00 93.94 73 ILE A CA 1
ATOM 542 C C . ILE A 1 73 ? -11.098 3.349 10.875 1.00 93.94 73 ILE A C 1
ATOM 544 O O . ILE A 1 73 ? -10.535 3.665 9.828 1.00 93.94 73 ILE A O 1
ATOM 548 N N . SER A 1 74 ? -10.711 2.314 11.624 1.00 93.06 74 SER A N 1
ATOM 549 C CA . SER A 1 74 ? -9.517 1.517 11.334 1.00 93.06 74 SER A CA 1
ATOM 550 C C . SER A 1 74 ? -9.570 0.885 9.940 1.00 93.06 74 SER A C 1
ATOM 552 O O . SER A 1 74 ? -8.609 0.979 9.183 1.00 93.06 74 SER A O 1
ATOM 554 N N . ASP A 1 75 ? -10.711 0.322 9.530 1.00 92.38 75 ASP A N 1
ATOM 555 C CA . ASP A 1 75 ? -10.869 -0.254 8.192 1.00 92.38 75 ASP A CA 1
ATOM 556 C C . ASP A 1 75 ? -10.750 0.780 7.076 1.00 92.38 75 ASP A C 1
ATOM 558 O O . ASP A 1 75 ? -10.230 0.467 6.000 1.00 92.38 75 ASP A O 1
ATOM 562 N N . ARG A 1 76 ? -11.256 1.997 7.296 1.00 94.62 76 ARG A N 1
ATOM 563 C CA . ARG A 1 76 ? -11.126 3.082 6.324 1.00 94.62 76 ARG A CA 1
ATOM 564 C C . ARG A 1 76 ? -9.662 3.472 6.166 1.00 94.62 76 ARG A C 1
ATOM 566 O O . ARG A 1 76 ? -9.179 3.522 5.036 1.00 94.62 76 ARG A O 1
ATOM 573 N N . ASP A 1 77 ? -8.977 3.713 7.274 1.00 93.94 77 ASP A N 1
ATOM 574 C CA . ASP A 1 77 ? -7.602 4.208 7.270 1.00 93.94 77 ASP A CA 1
ATOM 575 C C . ASP A 1 77 ? -6.643 3.125 6.732 1.00 93.94 77 ASP A C 1
ATOM 577 O O . ASP A 1 77 ? -5.868 3.383 5.810 1.00 93.94 77 ASP A O 1
ATOM 581 N N . ARG A 1 78 ? -6.840 1.860 7.134 1.00 93.94 78 ARG A N 1
ATOM 582 C CA . ARG A 1 78 ? -6.169 0.685 6.553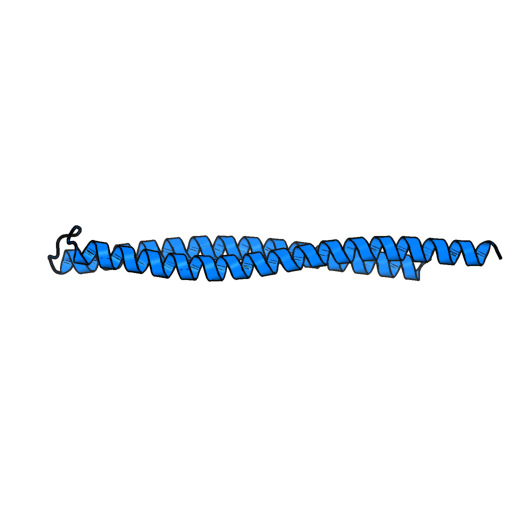 1.00 93.94 78 ARG A CA 1
ATOM 583 C C . ARG A 1 78 ? -6.340 0.610 5.039 1.00 93.94 78 ARG A C 1
ATOM 585 O O . ARG A 1 78 ? -5.366 0.414 4.317 1.00 93.94 78 ARG A O 1
ATOM 592 N N . LYS A 1 79 ? -7.568 0.752 4.525 1.00 93.12 79 LYS A N 1
ATOM 593 C CA . LYS A 1 79 ? -7.829 0.707 3.074 1.00 93.12 79 LYS A CA 1
ATOM 594 C C . LYS A 1 79 ? -7.124 1.832 2.326 1.00 93.12 79 LYS A C 1
ATOM 596 O O . LYS A 1 79 ? -6.646 1.589 1.220 1.00 93.12 79 LYS A O 1
ATOM 601 N N . ILE A 1 80 ? -7.069 3.029 2.907 1.00 94.19 80 ILE A N 1
ATOM 602 C CA . ILE A 1 80 ? -6.376 4.175 2.314 1.00 94.19 80 ILE A CA 1
ATOM 603 C C . ILE A 1 80 ? -4.875 3.885 2.236 1.00 94.19 80 ILE A C 1
ATOM 605 O O . ILE A 1 80 ? -4.302 3.959 1.151 1.00 94.19 80 ILE A O 1
ATOM 609 N N . ASP A 1 81 ? -4.249 3.471 3.335 1.00 93.06 81 ASP A N 1
ATOM 610 C CA . ASP A 1 81 ? -2.797 3.278 3.381 1.00 93.06 81 ASP A CA 1
ATOM 611 C C . ASP A 1 81 ? -2.329 2.074 2.561 1.00 93.06 81 ASP A C 1
ATOM 613 O O . ASP A 1 81 ? -1.397 2.183 1.757 1.00 93.06 81 ASP A O 1
ATOM 617 N N . VAL A 1 82 ? -3.016 0.934 2.690 1.0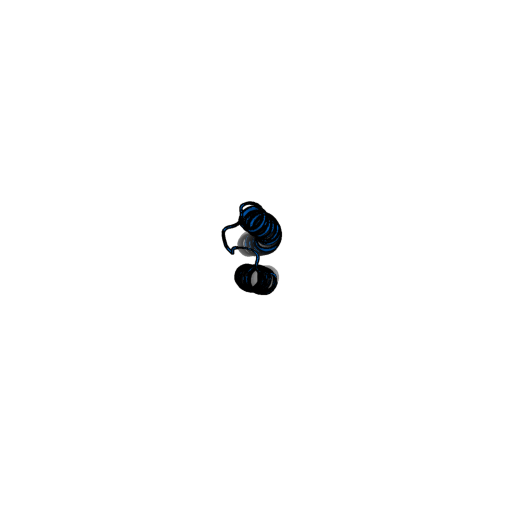0 93.94 82 VAL A N 1
ATOM 618 C CA . VAL A 1 82 ? -2.761 -0.256 1.863 1.00 93.94 82 VAL A CA 1
ATOM 619 C C . VAL A 1 82 ? -3.010 0.069 0.390 1.00 93.94 82 VAL A C 1
ATOM 621 O O . VAL A 1 82 ? -2.228 -0.335 -0.473 1.00 93.94 82 VAL A O 1
ATOM 624 N N . GLY A 1 83 ? -4.074 0.818 0.089 1.00 91.88 83 GLY A N 1
ATOM 625 C CA . GLY A 1 83 ? -4.391 1.281 -1.260 1.00 91.88 83 GLY A CA 1
ATOM 626 C C . GLY A 1 83 ? -3.281 2.148 -1.851 1.00 91.88 83 GLY A C 1
ATOM 627 O O . GLY A 1 83 ? -2.837 1.887 -2.967 1.00 91.88 83 GLY A O 1
ATOM 628 N N . ASN A 1 84 ? -2.773 3.112 -1.083 1.00 91.81 84 ASN A N 1
ATOM 629 C CA . ASN A 1 84 ? -1.683 3.997 -1.488 1.00 91.81 84 ASN A CA 1
ATOM 630 C C . ASN A 1 84 ? -0.396 3.219 -1.793 1.00 91.81 84 ASN A C 1
ATOM 632 O O . ASN A 1 84 ? 0.218 3.437 -2.839 1.00 91.81 84 ASN A O 1
ATOM 636 N N . GLN A 1 85 ? -0.010 2.273 -0.931 1.00 91.69 85 GLN A N 1
ATOM 637 C CA . GLN A 1 85 ? 1.187 1.453 -1.155 1.00 91.69 85 GLN A CA 1
ATOM 638 C C . GLN A 1 85 ? 1.034 0.509 -2.349 1.00 91.69 85 GLN A C 1
ATOM 640 O O . GLN A 1 85 ? 1.953 0.360 -3.153 1.00 91.69 85 GLN A O 1
ATOM 645 N N . ARG A 1 86 ? -0.144 -0.104 -2.517 1.00 91.00 86 ARG A N 1
ATOM 646 C CA . ARG A 1 86 ? -0.425 -0.954 -3.683 1.00 91.00 86 ARG A CA 1
ATOM 647 C C . ARG A 1 86 ? -0.442 -0.155 -4.979 1.00 91.00 86 ARG A C 1
ATOM 649 O O . ARG A 1 86 ? 0.038 -0.653 -5.991 1.00 91.00 86 ARG A O 1
ATOM 656 N N . MET A 1 87 ? -0.957 1.071 -4.954 1.00 92.31 87 MET A N 1
ATOM 657 C CA . MET A 1 87 ? -0.933 1.967 -6.107 1.00 92.31 87 MET A CA 1
ATOM 658 C C . MET A 1 87 ? 0.503 2.330 -6.496 1.00 92.31 87 MET A C 1
ATOM 660 O O . MET A 1 87 ? 0.839 2.211 -7.671 1.00 92.31 87 MET A O 1
ATOM 664 N N . GLN A 1 88 ? 1.360 2.683 -5.531 1.00 91.62 88 GLN A N 1
ATOM 665 C CA . GLN A 1 88 ? 2.787 2.924 -5.788 1.00 91.62 88 GLN A CA 1
ATOM 666 C C . GLN A 1 88 ? 3.472 1.680 -6.366 1.00 91.62 88 GLN A C 1
ATOM 668 O O . GLN A 1 88 ? 4.135 1.760 -7.394 1.00 91.62 88 GLN A O 1
ATOM 673 N N . ALA A 1 89 ? 3.232 0.504 -5.779 1.00 90.50 89 ALA A N 1
ATOM 674 C CA . ALA A 1 89 ? 3.793 -0.743 -6.290 1.00 90.50 89 ALA A CA 1
ATOM 675 C C . ALA A 1 89 ? 3.324 -1.073 -7.718 1.00 90.50 89 ALA A C 1
ATOM 677 O O . ALA A 1 89 ? 4.089 -1.603 -8.523 1.00 90.50 89 ALA A O 1
ATOM 678 N N . ASN A 1 90 ? 2.068 -0.770 -8.050 1.00 91.81 90 ASN A N 1
ATOM 679 C CA . ASN A 1 90 ? 1.553 -0.964 -9.402 1.00 91.81 90 ASN A CA 1
ATOM 680 C C . ASN A 1 90 ? 2.195 0.013 -10.396 1.00 91.81 90 ASN A C 1
ATOM 682 O O . ASN A 1 90 ? 2.568 -0.421 -11.484 1.00 91.81 90 ASN A O 1
ATOM 686 N N . GLN A 1 91 ? 2.386 1.281 -10.015 1.00 91.81 91 GLN A N 1
ATOM 687 C CA . GLN A 1 91 ? 3.104 2.267 -10.833 1.00 91.81 91 GLN A CA 1
ATOM 688 C C . GLN A 1 91 ? 4.546 1.820 -11.107 1.00 91.81 91 GLN A C 1
ATOM 690 O O . GLN A 1 91 ? 4.970 1.797 -12.259 1.00 91.81 91 GLN A O 1
ATOM 695 N N . ASP A 1 92 ? 5.267 1.364 -10.081 1.00 90.69 92 ASP A N 1
ATOM 696 C CA . ASP A 1 92 ? 6.629 0.838 -10.227 1.00 90.69 92 ASP A CA 1
ATOM 697 C C . ASP A 1 92 ? 6.684 -0.381 -11.173 1.00 90.69 92 ASP A C 1
ATOM 699 O O . ASP A 1 92 ? 7.621 -0.548 -11.963 1.00 90.69 92 ASP A O 1
ATOM 703 N N . GLU A 1 93 ? 5.670 -1.251 -11.135 1.00 89.75 93 GLU A N 1
ATOM 704 C CA . GLU A 1 93 ? 5.584 -2.388 -12.053 1.00 89.75 93 GLU A CA 1
ATOM 705 C C . GLU A 1 93 ? 5.287 -1.953 -13.499 1.00 89.75 93 GLU A C 1
ATOM 707 O O . GLU A 1 93 ? 5.839 -2.524 -14.449 1.00 89.75 93 GLU A O 1
ATOM 712 N N . GLU A 1 94 ? 4.431 -0.952 -13.691 1.00 90.38 94 GLU A N 1
ATOM 713 C CA . GLU A 1 94 ? 4.151 -0.364 -15.003 1.00 90.38 94 GLU A CA 1
ATOM 714 C C . GLU A 1 94 ? 5.391 0.316 -15.589 1.00 90.38 94 GLU A C 1
ATOM 716 O O . GLU A 1 94 ? 5.750 0.046 -16.740 1.00 90.38 94 GLU A O 1
ATOM 721 N N . ASP A 1 95 ? 6.128 1.073 -14.779 1.00 85.38 95 ASP A N 1
ATOM 722 C CA . ASP A 1 95 ? 7.413 1.666 -15.144 1.00 85.38 95 ASP A CA 1
ATOM 723 C C . ASP A 1 95 ? 8.430 0.598 -15.560 1.00 85.38 95 ASP A C 1
ATOM 725 O O . ASP A 1 95 ? 9.126 0.737 -16.573 1.00 85.38 95 ASP A O 1
ATOM 729 N N . ALA A 1 96 ? 8.493 -0.519 -14.831 1.00 85.88 96 ALA A N 1
ATOM 730 C CA . ALA A 1 96 ? 9.343 -1.647 -15.196 1.00 85.88 96 ALA A CA 1
ATOM 731 C C . ALA A 1 96 ? 8.959 -2.246 -16.562 1.00 85.88 96 ALA A C 1
ATOM 733 O O . ALA A 1 96 ? 9.834 -2.573 -17.377 1.00 85.88 96 ALA A O 1
ATOM 734 N N . LYS A 1 97 ? 7.658 -2.399 -16.839 1.00 88.75 97 LYS A N 1
ATOM 735 C CA . LYS A 1 97 ? 7.151 -2.900 -18.130 1.00 88.75 97 LYS A CA 1
ATOM 736 C C . LYS A 1 97 ? 7.480 -1.928 -19.261 1.00 88.75 97 LYS A C 1
ATOM 738 O O . LYS A 1 97 ? 7.994 -2.364 -20.297 1.00 88.75 97 LYS A O 1
ATOM 743 N N . PHE A 1 98 ? 7.266 -0.632 -19.045 1.00 87.75 98 PHE A N 1
ATOM 744 C CA . PHE A 1 98 ? 7.610 0.411 -20.003 1.00 87.75 98 PHE A CA 1
ATOM 745 C C . PHE A 1 98 ? 9.105 0.384 -20.334 1.00 87.75 98 PHE A C 1
ATOM 747 O O . PHE A 1 98 ? 9.471 0.250 -21.503 1.00 87.75 98 PHE A O 1
ATOM 754 N N . ARG A 1 99 ? 9.983 0.380 -19.325 1.00 86.06 99 ARG A N 1
ATOM 755 C CA . ARG A 1 99 ? 11.444 0.337 -19.517 1.00 86.06 99 ARG A CA 1
ATOM 756 C C . ARG A 1 99 ? 11.905 -0.923 -20.252 1.00 86.06 99 ARG A C 1
ATOM 758 O O . ARG A 1 99 ? 12.743 -0.838 -21.148 1.00 86.06 99 ARG A O 1
ATOM 765 N N . LYS A 1 100 ? 11.303 -2.088 -19.980 1.00 86.00 100 LYS A N 1
ATOM 766 C CA . LYS A 1 100 ? 11.554 -3.317 -20.763 1.00 86.00 100 LYS A CA 1
ATOM 767 C C . LYS A 1 100 ? 11.146 -3.173 -22.228 1.00 86.00 100 LYS A C 1
ATOM 769 O O . LYS A 1 100 ? 11.866 -3.652 -23.106 1.00 86.00 100 LYS A O 1
ATOM 774 N N . SER A 1 101 ? 10.008 -2.538 -22.504 1.00 84.56 101 SER A N 1
ATOM 775 C CA . SER A 1 101 ? 9.552 -2.293 -23.877 1.00 84.56 101 SER A CA 1
ATOM 776 C C . SER A 1 101 ? 10.475 -1.311 -24.613 1.00 84.56 101 SER A C 1
ATOM 778 O O . SER A 1 101 ? 10.912 -1.599 -25.728 1.00 84.56 101 SER A O 1
ATOM 780 N N . ALA A 1 102 ? 10.895 -0.234 -23.945 1.00 81.06 102 ALA A N 1
ATOM 781 C CA . ALA A 1 102 ? 11.857 0.731 -24.461 1.00 81.06 102 ALA A CA 1
ATOM 782 C C . ALA A 1 102 ? 13.220 0.076 -24.742 1.00 81.06 102 ALA A C 1
ATOM 784 O O . ALA A 1 102 ? 13.820 0.318 -25.787 1.00 81.06 102 ALA A O 1
ATOM 785 N N . ALA A 1 103 ? 13.675 -0.834 -23.872 1.00 80.94 103 ALA A N 1
ATOM 786 C CA . ALA A 1 103 ? 14.895 -1.612 -24.085 1.00 80.94 103 ALA A CA 1
ATOM 787 C C . ALA A 1 103 ? 14.836 -2.480 -25.354 1.00 80.94 103 ALA A C 1
ATOM 789 O O . ALA A 1 103 ? 15.857 -2.649 -26.022 1.00 80.94 103 ALA A O 1
ATOM 790 N N . ARG A 1 104 ? 13.663 -3.044 -25.684 1.00 80.56 104 ARG A N 1
ATOM 791 C CA . ARG A 1 104 ? 13.447 -3.821 -26.919 1.00 80.56 104 ARG A CA 1
ATOM 792 C C . ARG A 1 104 ? 13.440 -2.918 -28.149 1.00 80.56 104 ARG A C 1
ATOM 794 O O . ARG A 1 104 ? 14.101 -3.241 -29.132 1.00 80.56 104 ARG A O 1
ATOM 801 N N . MET A 1 105 ? 12.763 -1.773 -28.075 1.00 80.31 105 MET A N 1
ATOM 802 C CA . MET A 1 105 ? 12.733 -0.801 -29.172 1.00 80.31 105 MET A CA 1
ATOM 803 C C . MET A 1 105 ? 14.110 -0.192 -29.451 1.00 80.31 105 MET A C 1
ATOM 805 O O . MET A 1 105 ? 14.484 -0.055 -30.611 1.00 80.31 105 MET A O 1
ATOM 809 N N . ALA A 1 106 ? 14.906 0.093 -28.418 1.00 78.12 106 ALA A N 1
ATOM 810 C CA . ALA A 1 106 ? 16.276 0.580 -28.577 1.00 78.12 106 ALA A CA 1
ATOM 811 C C . ALA A 1 106 ? 17.174 -0.432 -29.313 1.00 78.12 106 ALA A C 1
ATOM 813 O O . ALA A 1 106 ? 17.962 -0.044 -30.177 1.00 78.12 106 ALA A O 1
ATOM 814 N N . LEU A 1 107 ? 17.024 -1.734 -29.028 1.00 78.00 107 LEU A N 1
ATOM 815 C CA . LEU A 1 107 ? 17.723 -2.787 -29.774 1.00 78.00 107 LEU A CA 1
ATOM 816 C C . LEU A 1 107 ? 17.272 -2.835 -31.233 1.00 78.00 107 LEU A C 1
ATOM 818 O O . LEU A 1 107 ? 18.117 -2.898 -32.123 1.00 78.00 107 LEU A O 1
ATOM 822 N N . PHE A 1 108 ? 15.962 -2.779 -31.479 1.00 79.31 108 PHE A N 1
ATOM 823 C CA . PHE A 1 108 ? 15.410 -2.870 -32.829 1.00 79.31 108 PHE A CA 1
ATOM 824 C C . PHE A 1 108 ? 15.787 -1.656 -33.688 1.00 79.31 108 PHE A C 1
ATOM 826 O O . PHE A 1 108 ? 16.334 -1.814 -34.775 1.00 79.31 108 PHE A O 1
ATOM 833 N N . GLY A 1 109 ? 15.591 -0.438 -33.177 1.00 75.81 109 GLY A N 1
ATOM 834 C CA . GLY A 1 109 ? 15.992 0.793 -33.862 1.00 75.81 109 GLY A CA 1
ATOM 835 C C . GLY A 1 109 ? 17.506 0.881 -34.068 1.00 75.81 109 GLY A C 1
ATOM 836 O O . GLY A 1 109 ? 17.967 1.305 -35.127 1.00 75.81 109 GLY A O 1
ATOM 837 N N . GLY A 1 110 ? 18.291 0.406 -33.095 1.00 71.62 110 GLY A N 1
ATOM 838 C CA . GLY A 1 110 ? 19.739 0.271 -33.232 1.00 71.62 110 GLY A CA 1
ATOM 839 C C . GLY A 1 110 ? 20.154 -0.705 -34.336 1.00 71.62 110 GLY A C 1
ATOM 840 O O . GLY A 1 110 ? 21.098 -0.409 -35.068 1.00 71.62 110 GLY A O 1
ATOM 841 N N . ALA A 1 111 ? 19.442 -1.828 -34.477 1.00 71.38 111 ALA A N 1
ATOM 842 C CA . ALA A 1 111 ? 19.682 -2.841 -35.504 1.00 71.38 111 ALA A CA 1
ATOM 843 C C . ALA A 1 111 ? 19.301 -2.347 -36.910 1.00 71.38 111 ALA A C 1
ATOM 845 O O . ALA A 1 111 ? 20.107 -2.459 -37.835 1.00 71.38 111 ALA A O 1
ATOM 846 N N . VAL A 1 112 ? 18.126 -1.727 -37.064 1.00 73.44 112 VAL A N 1
ATOM 847 C CA . VAL A 1 112 ? 17.669 -1.138 -38.336 1.00 73.44 112 VAL A CA 1
ATOM 848 C C . VAL A 1 112 ? 18.617 -0.033 -38.794 1.00 73.44 112 VAL A C 1
ATOM 850 O O . VAL A 1 112 ? 19.051 -0.036 -39.944 1.00 73.44 112 VAL A O 1
ATOM 853 N N . LYS A 1 113 ? 19.016 0.873 -37.889 1.00 71.38 113 LYS A N 1
ATOM 854 C CA . LYS A 1 113 ? 19.973 1.938 -38.215 1.00 71.38 113 LYS A CA 1
ATOM 855 C C . LYS A 1 113 ? 21.336 1.378 -38.619 1.00 71.38 113 LYS A C 1
ATOM 857 O O . LYS A 1 113 ? 21.957 1.925 -39.520 1.00 71.38 113 LYS A O 1
ATOM 862 N N . SER A 1 114 ? 21.801 0.295 -37.987 1.00 65.19 114 SER A N 1
ATOM 863 C CA . SER A 1 114 ? 23.042 -0.357 -38.420 1.00 65.19 114 SER A CA 1
ATOM 864 C C . SER A 1 114 ? 22.913 -1.037 -39.782 1.00 65.19 114 SER A C 1
ATOM 866 O O . SER A 1 114 ? 23.812 -0.880 -40.593 1.00 65.19 114 SER A O 1
ATOM 868 N N . LEU A 1 115 ? 21.808 -1.729 -40.075 1.00 67.88 115 LEU A N 1
ATOM 869 C CA . LEU A 1 115 ? 21.599 -2.366 -41.381 1.00 67.88 115 LEU A CA 1
ATOM 870 C C . LEU A 1 115 ? 21.514 -1.338 -42.516 1.00 67.88 115 LEU A C 1
ATOM 872 O O . LEU A 1 115 ? 22.138 -1.532 -43.553 1.00 67.88 115 LEU A O 1
ATOM 876 N N . ALA A 1 116 ? 20.820 -0.219 -42.297 1.00 71.69 116 ALA A N 1
ATOM 877 C CA . ALA A 1 116 ? 20.737 0.866 -43.273 1.00 71.69 116 ALA A CA 1
ATOM 878 C C . ALA A 1 116 ? 22.105 1.506 -43.582 1.00 71.69 116 ALA A C 1
ATOM 880 O O . ALA A 1 116 ? 22.320 1.946 -44.701 1.00 71.69 116 ALA A O 1
ATOM 881 N N . TYR A 1 117 ? 23.028 1.533 -42.613 1.00 65.62 117 TYR A N 1
ATOM 882 C CA . TYR A 1 117 ? 24.373 2.102 -42.779 1.00 65.62 117 TYR A CA 1
ATOM 883 C C . TYR A 1 117 ? 25.368 1.150 -43.464 1.00 65.62 117 TYR A C 1
ATOM 885 O O . TYR A 1 117 ? 26.393 1.598 -43.959 1.00 65.62 117 TYR A O 1
ATOM 893 N N . PHE A 1 118 ? 25.107 -0.162 -43.445 1.00 60.41 118 PHE A N 1
ATOM 894 C CA . PHE A 1 118 ? 25.946 -1.181 -44.097 1.00 60.41 118 PHE A CA 1
ATOM 895 C C . PHE A 1 118 ? 25.408 -1.620 -45.468 1.00 60.41 118 PHE A C 1
ATOM 897 O O . PHE A 1 118 ? 26.117 -2.300 -46.203 1.00 60.41 118 PHE A O 1
ATOM 904 N N . GLY A 1 119 ? 24.161 -1.271 -45.797 1.00 57.78 119 GLY A N 1
ATOM 905 C CA . GLY A 1 119 ? 23.530 -1.552 -47.091 1.00 57.78 119 GLY A CA 1
ATOM 906 C C . GLY A 1 119 ? 23.567 -0.392 -48.093 1.00 57.78 119 GLY A C 1
AT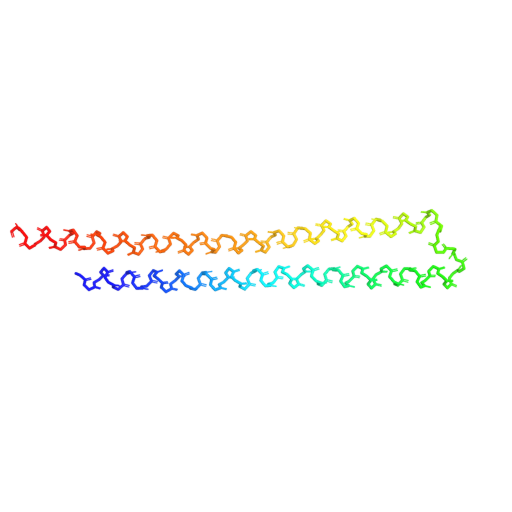OM 907 O O . GLY A 1 119 ? 23.012 -0.546 -49.179 1.00 57.78 119 GLY A O 1
ATOM 908 N N . SER A 1 120 ? 24.168 0.747 -47.728 1.00 50.97 120 SER A N 1
ATOM 909 C CA . SER A 1 120 ? 24.376 1.932 -48.577 1.00 50.97 120 SER A CA 1
ATOM 910 C C . SER A 1 120 ? 25.824 2.065 -49.019 1.00 50.97 120 SER A C 1
ATOM 912 O O . SER A 1 120 ? 26.684 1.954 -48.115 1.00 50.97 120 SER A O 1
#

Radius of gyration: 26.48 Å; chains: 1; bounding box: 53×11×84 Å

Secondary structure (DSSP, 8-state):
-HHHHHHHHHHHHHHHHHHHHHHHHHHHHHHHHHHHHHHHHHHHHHHHHHHHHTT--TT-HHHHHHHHHHHHHHHHHHHHHHHHHHHHHHHHHHHHHHHHHHHHHHHHHHHHHHHHHH--

pLDDT: mean 85.37, std 9.26, range [50.97, 94.81]